Protein AF-A0AAN8H7K6-F1 (afdb_monomer_lite)

Foldseek 3Di:
DDADEAEAAAEQCEAADAEYEYEAHEAHAEYHYAEYEYEAHEAHAEYAYAEYEYEAHAEDAYYEYAYYEYEAHAEYAEAEYAEDEYYAYAEYQEAEYAEDYYAPYNHYNYYHYNAYWYDDPPDTDGD

pLDDT: mean 78.32, std 13.33, range [42.56, 93.12]

Sequence (127 aa):
MGSGFLGEPDEPGQVLMGSGFLGEPNDPGQVLMDSGFLGEPNDPGQVLMGSGFLGEPDDPGQVLMGSGFLGEPDDPGQVLMGSWFLGEPDDPGQVLMGSWFLGEPDDPGQVLMGSGSLTRDGDVELF

Structure (mmCIF, N/CA/C/O backbone):
data_AF-A0AAN8H7K6-F1
#
_entry.id   AF-A0AAN8H7K6-F1
#
loop_
_atom_site.group_PDB
_atom_site.id
_atom_site.type_symbol
_atom_site.label_atom_id
_atom_site.label_alt_id
_atom_site.label_comp_id
_atom_site.label_asym_id
_atom_site.label_entity_id
_atom_site.label_seq_id
_atom_site.pdbx_PDB_ins_code
_atom_site.Cartn_x
_atom_site.Cartn_y
_atom_site.Cartn_z
_atom_site.occupancy
_atom_site.B_iso_or_equiv
_atom_site.auth_seq_id
_atom_site.auth_comp_id
_atom_site.auth_asym_id
_atom_site.auth_atom_id
_atom_site.pdbx_PDB_model_num
ATOM 1 N N . MET A 1 1 ? 22.308 5.178 -0.637 1.00 48.69 1 MET A N 1
ATOM 2 C CA . MET A 1 1 ? 21.236 4.951 -1.625 1.00 48.69 1 MET A CA 1
ATOM 3 C C . MET A 1 1 ? 21.033 6.257 -2.378 1.00 48.69 1 MET A C 1
ATOM 5 O O . MET A 1 1 ? 21.153 7.304 -1.755 1.00 48.69 1 MET A O 1
ATOM 9 N N . GLY A 1 2 ? 20.919 6.212 -3.707 1.00 54.19 2 GLY A N 1
ATOM 10 C CA . GLY A 1 2 ? 20.848 7.414 -4.545 1.00 54.19 2 GLY A CA 1
ATOM 11 C C . GLY A 1 2 ? 19.432 7.976 -4.609 1.00 54.19 2 GLY A C 1
ATOM 12 O O . GLY A 1 2 ? 18.473 7.210 -4.545 1.00 54.19 2 GLY A O 1
ATOM 13 N N . SER A 1 3 ? 19.321 9.297 -4.732 1.00 55.56 3 SER A N 1
ATOM 14 C CA . SER A 1 3 ? 18.076 9.972 -5.094 1.00 55.56 3 SER A CA 1
ATOM 15 C C . SER A 1 3 ? 17.751 9.655 -6.557 1.00 55.56 3 SER A C 1
ATOM 17 O O . SER A 1 3 ? 18.604 9.884 -7.417 1.00 55.56 3 SER A O 1
ATOM 19 N N . GLY A 1 4 ? 16.573 9.098 -6.838 1.00 64.62 4 GLY A N 1
ATOM 20 C CA . GLY A 1 4 ? 16.172 8.668 -8.182 1.00 64.62 4 GLY A CA 1
ATOM 21 C C . GLY A 1 4 ? 14.769 9.141 -8.560 1.00 64.62 4 GLY A C 1
ATOM 22 O O . GLY A 1 4 ? 13.915 9.307 -7.696 1.00 64.62 4 GLY A O 1
ATOM 23 N N . PHE A 1 5 ? 14.551 9.375 -9.852 1.00 72.50 5 PHE A N 1
ATOM 24 C CA . PHE A 1 5 ? 13.223 9.479 -10.454 1.00 72.50 5 PHE A CA 1
ATOM 25 C C . PHE A 1 5 ? 13.046 8.237 -11.328 1.00 72.50 5 PHE A C 1
ATOM 27 O O . PHE A 1 5 ? 13.855 8.014 -12.234 1.00 72.50 5 PHE A O 1
ATOM 34 N N . LEU A 1 6 ? 12.043 7.419 -11.033 1.00 70.94 6 LEU A N 1
ATOM 35 C CA . LEU A 1 6 ? 11.602 6.326 -11.899 1.00 70.94 6 LEU A CA 1
ATOM 36 C C . LEU A 1 6 ? 10.229 6.727 -12.463 1.00 70.94 6 LEU A C 1
ATOM 38 O O . LEU A 1 6 ? 9.381 7.182 -11.701 1.00 70.94 6 LEU A O 1
ATOM 42 N N . GLY A 1 7 ? 10.056 6.631 -13.788 1.00 67.88 7 GLY A N 1
ATOM 43 C CA . GLY A 1 7 ? 8.783 6.939 -14.471 1.00 67.88 7 GLY A CA 1
ATOM 44 C C . GLY A 1 7 ? 7.720 5.861 -14.231 1.00 67.88 7 GLY A C 1
ATOM 45 O O . GLY A 1 7 ? 7.787 5.197 -13.203 1.00 67.88 7 GLY A O 1
ATOM 46 N N . GLU A 1 8 ? 6.804 5.656 -15.182 1.00 69.62 8 GLU A N 1
ATOM 47 C CA . GLU A 1 8 ? 5.844 4.535 -15.214 1.00 69.62 8 GLU A CA 1
ATOM 48 C C . GLU A 1 8 ? 6.459 3.257 -15.833 1.00 69.62 8 GLU A C 1
ATOM 50 O O . GLU A 1 8 ? 6.528 3.123 -17.058 1.00 69.62 8 GLU A O 1
ATOM 55 N N . PRO A 1 9 ? 6.978 2.300 -15.046 1.00 69.00 9 PRO A N 1
ATOM 56 C CA . PRO A 1 9 ? 7.150 0.923 -15.497 1.00 69.00 9 PRO A CA 1
ATOM 57 C C . PRO A 1 9 ? 5.808 0.170 -15.445 1.00 69.00 9 PRO A C 1
ATOM 59 O O . PRO A 1 9 ? 5.080 0.291 -14.468 1.00 69.00 9 PRO A O 1
ATOM 62 N N . ASP A 1 10 ? 5.523 -0.656 -16.455 1.00 68.06 10 ASP A N 1
ATOM 63 C CA . ASP A 1 10 ? 4.220 -1.335 -16.578 1.00 68.06 10 ASP A CA 1
ATOM 64 C C . ASP A 1 10 ? 3.972 -2.475 -15.576 1.00 68.06 10 ASP A C 1
ATOM 66 O O . ASP A 1 10 ? 2.820 -2.768 -15.303 1.00 68.06 10 ASP A O 1
ATOM 70 N N . GLU A 1 11 ? 5.019 -3.166 -15.107 1.00 72.50 11 GLU A N 1
ATOM 71 C CA . GLU A 1 11 ? 4.919 -4.305 -14.168 1.00 72.50 11 GLU A CA 1
ATOM 72 C C . GLU A 1 11 ? 6.276 -4.532 -13.466 1.00 72.50 11 GLU A C 1
ATOM 74 O O . GLU A 1 11 ? 6.942 -5.568 -13.648 1.00 72.50 11 GLU A O 1
ATOM 79 N N . PRO A 1 12 ? 6.822 -3.553 -12.723 1.00 74.31 12 PRO A N 1
ATOM 80 C CA . PRO A 1 12 ? 8.086 -3.770 -12.049 1.00 74.31 12 PRO A CA 1
ATOM 81 C C . PRO A 1 12 ? 7.851 -4.789 -10.930 1.00 74.31 12 PRO A C 1
ATOM 83 O O . PRO A 1 12 ? 7.339 -4.464 -9.863 1.00 74.31 12 PRO A O 1
ATOM 86 N N . GLY A 1 13 ? 8.252 -6.043 -11.148 1.00 82.00 13 GLY A N 1
ATOM 87 C CA . GLY A 1 13 ? 8.081 -7.083 -10.130 1.00 82.00 13 GLY A CA 1
ATOM 88 C C . GLY A 1 13 ? 8.599 -6.654 -8.748 1.00 82.00 13 GLY A C 1
ATOM 89 O O . GLY A 1 13 ? 7.995 -7.001 -7.738 1.00 82.00 13 GLY A O 1
ATOM 90 N N . GLN A 1 14 ? 9.681 -5.859 -8.701 1.00 85.56 14 GLN A N 1
ATOM 91 C CA . GLN A 1 14 ? 10.162 -5.182 -7.493 1.00 85.56 14 GLN A CA 1
ATOM 92 C C . GLN A 1 14 ? 10.769 -3.806 -7.817 1.00 85.56 14 GLN A C 1
ATOM 94 O O . GLN A 1 14 ? 11.584 -3.683 -8.735 1.00 85.56 14 GLN A O 1
ATOM 99 N N . VAL A 1 15 ? 10.452 -2.796 -7.007 1.00 85.56 15 VAL A N 1
ATOM 100 C CA . VAL A 1 15 ? 11.054 -1.459 -7.022 1.00 85.56 15 VAL A CA 1
ATOM 101 C C . VAL A 1 15 ? 11.725 -1.199 -5.679 1.00 85.56 15 VAL A C 1
ATOM 103 O O . VAL A 1 15 ? 11.101 -1.321 -4.630 1.00 85.56 15 VAL A O 1
ATOM 106 N N . LEU A 1 16 ? 13.001 -0.812 -5.706 1.00 88.19 16 LEU A N 1
ATOM 107 C CA . LEU A 1 16 ? 13.761 -0.439 -4.513 1.00 88.19 16 LEU A CA 1
ATOM 108 C C . LEU A 1 16 ? 14.405 0.928 -4.717 1.00 88.19 16 LEU A C 1
ATOM 110 O O . LEU A 1 16 ? 15.281 1.089 -5.571 1.00 88.19 16 LEU A O 1
ATOM 114 N N . MET A 1 17 ? 14.018 1.899 -3.897 1.00 83.75 17 MET A N 1
ATOM 115 C CA . MET A 1 17 ? 14.613 3.230 -3.888 1.00 83.75 17 MET A CA 1
ATOM 116 C C . MET A 1 17 ? 14.918 3.684 -2.463 1.00 83.75 17 MET A C 1
ATOM 118 O O . MET A 1 17 ? 14.182 3.409 -1.530 1.00 83.75 17 MET A O 1
ATOM 122 N N . GLY A 1 18 ? 16.038 4.385 -2.276 1.00 86.69 18 GLY A N 1
ATOM 123 C CA . GLY A 1 18 ? 16.317 5.008 -0.979 1.00 86.69 18 GLY A CA 1
ATOM 124 C C . GLY A 1 18 ? 15.459 6.249 -0.812 1.00 86.69 18 GLY A C 1
ATOM 125 O O . GLY A 1 18 ? 14.634 6.341 0.088 1.00 86.69 18 GLY A O 1
ATOM 126 N N . SER A 1 19 ? 15.617 7.208 -1.722 1.00 87.62 19 SER A N 1
ATOM 127 C CA . SER A 1 19 ? 14.731 8.362 -1.740 1.00 87.62 19 SER A CA 1
ATOM 128 C C . SER A 1 19 ? 14.432 8.854 -3.139 1.00 87.62 19 SER A C 1
ATOM 130 O O . SER A 1 19 ? 15.259 8.684 -4.035 1.00 87.62 19 SER A O 1
ATOM 132 N N . GLY A 1 20 ? 13.285 9.499 -3.323 1.00 87.69 20 GLY A N 1
ATOM 133 C CA . GLY A 1 20 ? 12.941 10.090 -4.609 1.00 87.69 20 GLY A CA 1
ATOM 134 C C . GLY A 1 20 ? 11.460 10.055 -4.930 1.00 87.69 20 GLY A C 1
ATOM 135 O O . GLY A 1 20 ? 10.623 10.099 -4.034 1.00 87.69 20 GLY A O 1
ATOM 136 N N . PHE A 1 21 ? 11.182 10.014 -6.226 1.00 86.31 21 PHE A N 1
ATOM 137 C CA . PHE A 1 21 ? 9.841 9.983 -6.787 1.00 86.31 21 PHE A CA 1
ATOM 138 C C . PHE A 1 21 ? 9.722 8.756 -7.694 1.00 86.31 21 PHE A C 1
ATOM 140 O O . PHE A 1 21 ? 10.568 8.550 -8.572 1.00 86.31 21 PHE A O 1
ATOM 147 N N . LEU A 1 22 ? 8.690 7.951 -7.473 1.00 85.75 22 LEU A N 1
ATOM 148 C CA . LEU A 1 22 ? 8.198 6.960 -8.423 1.00 85.75 22 LEU A CA 1
ATOM 149 C C . LEU A 1 22 ? 6.868 7.483 -8.964 1.00 85.75 22 LEU A C 1
ATOM 151 O O . LEU A 1 22 ? 6.055 7.950 -8.168 1.00 85.75 22 LEU A O 1
ATOM 155 N N . GLY A 1 23 ? 6.688 7.433 -10.283 1.00 85.00 23 GLY A N 1
ATOM 156 C CA . GLY A 1 23 ? 5.433 7.819 -10.933 1.00 85.00 23 GLY A CA 1
ATOM 157 C C . GLY A 1 23 ? 4.296 6.843 -10.638 1.00 85.00 23 GLY A C 1
ATOM 158 O O . GLY A 1 23 ? 4.124 6.402 -9.504 1.00 85.00 23 GLY A O 1
ATOM 159 N N . GLU A 1 24 ? 3.553 6.500 -11.679 1.00 85.81 24 GLU A N 1
ATOM 160 C CA . GLU A 1 24 ? 2.370 5.631 -11.650 1.00 85.81 24 GLU A CA 1
ATOM 161 C C . GLU A 1 24 ? 2.734 4.263 -12.256 1.00 85.81 24 GLU A C 1
ATOM 163 O O . GLU A 1 24 ? 2.413 3.977 -13.409 1.00 85.81 24 GLU A O 1
ATOM 168 N N . PRO A 1 25 ? 3.535 3.423 -11.571 1.00 82.75 25 PRO A N 1
ATOM 169 C CA . PRO A 1 25 ? 3.817 2.094 -12.084 1.00 82.75 25 PRO A CA 1
ATOM 170 C C . PRO A 1 25 ? 2.513 1.298 -12.147 1.00 82.75 25 PRO A C 1
ATOM 172 O O . PRO A 1 25 ? 1.730 1.324 -11.199 1.00 82.75 25 PRO A O 1
ATOM 175 N N . ASN A 1 26 ? 2.318 0.551 -13.226 1.00 83.81 26 ASN A N 1
ATOM 176 C CA . ASN A 1 26 ? 1.213 -0.390 -13.304 1.00 83.81 26 ASN A CA 1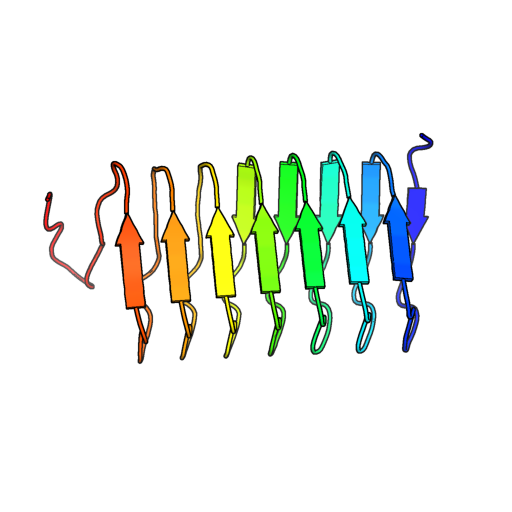
ATOM 177 C C . ASN A 1 26 ? 1.625 -1.706 -12.610 1.00 83.81 26 ASN A C 1
ATOM 179 O O . ASN A 1 26 ? 2.784 -2.126 -12.683 1.00 83.81 26 ASN A O 1
ATOM 183 N N . ASP A 1 27 ? 0.720 -2.278 -11.823 1.00 84.44 27 ASP A N 1
ATOM 184 C CA . ASP A 1 27 ? 0.827 -3.553 -11.101 1.00 84.44 27 ASP A CA 1
ATOM 185 C C . ASP A 1 27 ? 2.216 -3.870 -10.497 1.00 84.44 27 ASP A C 1
ATOM 187 O O . ASP A 1 27 ? 2.793 -4.946 -10.735 1.00 84.44 27 ASP A O 1
ATOM 191 N N . PRO A 1 28 ? 2.845 -2.961 -9.721 1.00 84.06 28 PRO A N 1
ATOM 192 C CA . PRO A 1 28 ? 4.140 -3.250 -9.133 1.00 84.06 28 PRO A CA 1
ATOM 193 C C . PRO A 1 28 ? 3.993 -4.350 -8.075 1.00 84.06 28 PRO A C 1
ATOM 195 O O . PRO A 1 28 ? 3.242 -4.230 -7.107 1.00 84.06 28 PRO A O 1
ATOM 198 N N . GLY A 1 29 ? 4.781 -5.418 -8.195 1.00 87.25 29 GLY A N 1
ATOM 199 C CA . GLY A 1 29 ? 4.693 -6.531 -7.246 1.00 87.25 29 GLY A CA 1
ATOM 200 C C . GLY A 1 29 ? 5.082 -6.118 -5.821 1.00 87.25 29 GLY A C 1
ATOM 201 O O . GLY A 1 29 ? 4.390 -6.448 -4.857 1.00 87.25 29 GLY A O 1
ATOM 202 N N . GLN A 1 30 ? 6.198 -5.395 -5.678 1.00 90.00 30 GLN A N 1
ATOM 203 C CA . GLN A 1 30 ? 6.677 -4.859 -4.399 1.00 90.00 30 GLN A CA 1
ATOM 204 C C . GLN A 1 30 ? 7.366 -3.506 -4.589 1.00 90.00 30 GLN A C 1
ATOM 206 O O . GLN A 1 30 ? 8.260 -3.382 -5.422 1.00 90.00 30 GLN A O 1
ATOM 211 N N . VAL A 1 31 ? 7.035 -2.519 -3.761 1.00 89.75 31 VAL A N 1
ATOM 212 C CA . VAL A 1 31 ? 7.675 -1.200 -3.729 1.00 89.75 31 VAL A CA 1
ATOM 213 C C . VAL A 1 31 ? 8.287 -0.970 -2.353 1.00 89.75 31 VAL A C 1
ATOM 215 O O . VAL A 1 31 ? 7.588 -0.967 -1.345 1.00 89.75 31 VAL A O 1
ATOM 218 N N . LEU A 1 32 ? 9.603 -0.764 -2.302 1.00 91.31 32 LEU A N 1
ATOM 219 C CA . LEU A 1 32 ? 10.337 -0.401 -1.093 1.00 91.31 32 LEU A CA 1
ATOM 220 C C . LEU A 1 32 ? 10.965 0.983 -1.262 1.00 91.31 32 LEU A C 1
ATOM 222 O O . LEU A 1 32 ? 11.815 1.185 -2.135 1.00 91.31 32 LEU A O 1
ATOM 226 N N . MET A 1 33 ? 10.580 1.915 -0.390 1.00 89.94 33 MET A N 1
ATOM 227 C CA . MET A 1 33 ? 11.141 3.262 -0.325 1.00 89.94 33 MET A CA 1
ATOM 228 C C . MET A 1 33 ? 11.509 3.667 1.101 1.00 89.94 33 MET A C 1
ATOM 230 O O . MET A 1 33 ? 10.661 3.635 1.985 1.00 89.94 33 MET A O 1
ATOM 234 N N . ASP A 1 34 ? 12.742 4.125 1.353 1.00 90.56 34 ASP A N 1
ATOM 235 C CA . ASP A 1 34 ? 13.038 4.693 2.680 1.00 90.56 34 ASP A CA 1
ATOM 236 C C . ASP A 1 34 ? 12.309 6.029 2.849 1.00 90.56 34 ASP A C 1
ATOM 238 O O . ASP A 1 34 ? 11.693 6.277 3.887 1.00 90.56 34 ASP A O 1
ATOM 242 N N . SER A 1 35 ? 12.382 6.916 1.848 1.00 90.00 35 SER A N 1
ATOM 243 C CA . SER A 1 35 ? 11.707 8.216 1.901 1.00 90.00 35 SER A CA 1
ATOM 244 C C . SER A 1 35 ? 11.331 8.797 0.539 1.00 90.00 35 SER A C 1
ATOM 246 O O . SER A 1 35 ? 12.221 9.009 -0.276 1.00 90.00 35 SER A O 1
ATOM 248 N N . GLY A 1 36 ? 10.079 9.163 0.269 1.00 89.88 36 GLY A N 1
ATOM 249 C CA . GLY A 1 36 ? 9.770 9.716 -1.055 1.00 89.88 36 GLY A CA 1
ATOM 250 C C . GLY A 1 36 ? 8.308 9.970 -1.368 1.00 89.88 36 GLY A C 1
ATOM 251 O O . GLY A 1 36 ? 7.485 10.126 -0.474 1.00 89.88 36 GLY A O 1
ATOM 252 N N . PHE A 1 37 ? 8.027 10.040 -2.663 1.00 89.56 37 PHE A N 1
ATOM 253 C CA . PHE A 1 37 ? 6.685 10.105 -3.222 1.00 89.56 37 PHE A CA 1
ATOM 254 C C . PHE A 1 37 ? 6.494 8.918 -4.168 1.00 89.56 37 PHE A C 1
ATOM 256 O O . PHE A 1 37 ? 7.347 8.668 -5.023 1.00 89.56 37 PHE A O 1
ATOM 263 N N . LEU A 1 38 ? 5.392 8.201 -4.006 1.00 89.56 38 LEU A N 1
ATOM 264 C CA . LEU A 1 38 ? 4.851 7.254 -4.973 1.00 89.56 38 LEU A CA 1
ATOM 265 C C . LEU A 1 38 ? 3.540 7.856 -5.487 1.00 89.56 38 LEU A C 1
ATOM 267 O O . LEU A 1 38 ? 2.760 8.327 -4.663 1.00 89.56 38 LEU A O 1
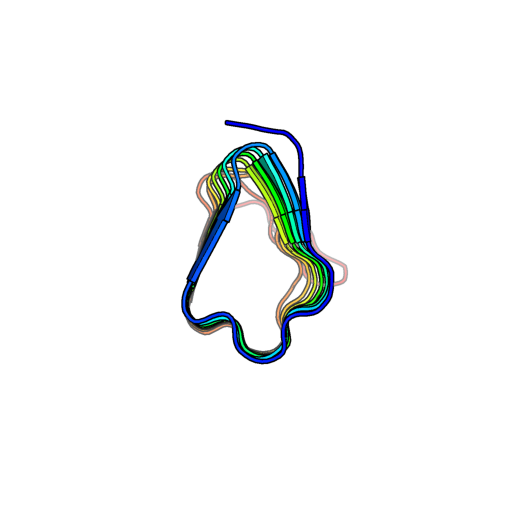ATOM 271 N N . GLY A 1 39 ? 3.350 7.898 -6.808 1.00 88.25 39 GLY A N 1
ATOM 272 C CA . GLY A 1 39 ? 2.129 8.409 -7.438 1.00 88.25 39 GLY A CA 1
ATOM 273 C C . GLY A 1 39 ? 0.911 7.530 -7.181 1.00 88.25 39 GLY A C 1
ATOM 274 O O . GLY A 1 39 ? 0.729 7.033 -6.072 1.00 88.25 39 GLY A O 1
ATOM 275 N N . GLU A 1 40 ? 0.097 7.349 -8.212 1.00 88.50 40 GLU A N 1
ATOM 276 C CA . GLU A 1 40 ? -1.117 6.524 -8.226 1.00 88.50 40 GLU A CA 1
ATOM 277 C C . GLU A 1 40 ? -0.775 5.187 -8.912 1.00 88.50 40 GLU A C 1
ATOM 279 O O . GLU A 1 40 ? -0.981 5.031 -10.114 1.00 88.50 40 GLU A O 1
ATOM 284 N N . PRO A 1 41 ? -0.083 4.246 -8.237 1.00 86.06 41 PRO A N 1
ATOM 285 C CA . PRO A 1 41 ? 0.190 2.953 -8.837 1.00 86.06 41 PRO A CA 1
ATOM 286 C C . PRO A 1 41 ? -1.111 2.161 -8.949 1.00 86.06 41 PRO A C 1
ATOM 288 O O . PRO A 1 41 ? -1.856 2.070 -7.976 1.00 86.06 41 PRO A O 1
ATOM 291 N N . ASN A 1 42 ? -1.316 1.515 -10.090 1.00 86.94 42 ASN A N 1
ATOM 292 C CA . ASN A 1 42 ? -2.406 0.562 -10.249 1.00 86.94 42 ASN A CA 1
ATOM 293 C C . ASN A 1 42 ? -2.049 -0.750 -9.523 1.00 86.94 42 ASN A C 1
ATOM 295 O O . ASN A 1 42 ? -0.926 -1.235 -9.674 1.00 86.94 42 ASN A O 1
ATOM 299 N N . ASP A 1 43 ? -2.952 -1.270 -8.695 1.00 86.31 43 ASP A N 1
ATOM 300 C CA . ASP A 1 43 ? -2.873 -2.550 -7.965 1.00 86.31 43 ASP A CA 1
ATOM 301 C C . ASP A 1 43 ? -1.486 -2.958 -7.414 1.00 86.31 43 ASP A C 1
ATOM 303 O O . ASP A 1 43 ? -0.962 -4.049 -7.697 1.00 86.31 43 ASP A O 1
ATOM 307 N N . PRO A 1 44 ? -0.824 -2.126 -6.588 1.00 86.75 44 PRO A N 1
ATOM 308 C CA . PRO A 1 44 ? 0.462 -2.499 -6.027 1.00 86.75 44 PRO A CA 1
ATOM 309 C C . PRO A 1 44 ? 0.310 -3.662 -5.035 1.00 86.75 44 PRO A C 1
ATOM 311 O O . PRO A 1 44 ? -0.412 -3.588 -4.041 1.00 86.75 44 PRO A O 1
ATOM 314 N N . GLY A 1 45 ? 1.085 -4.732 -5.223 1.00 90.25 45 GLY A N 1
ATOM 315 C CA . GLY A 1 45 ? 0.998 -5.911 -4.357 1.00 90.25 45 GLY A CA 1
ATOM 316 C C . GLY A 1 45 ? 1.409 -5.624 -2.906 1.00 90.25 45 GLY A C 1
ATOM 317 O O . GLY A 1 45 ? 0.697 -5.972 -1.960 1.00 90.25 45 GLY A O 1
ATOM 318 N N . GLN A 1 46 ? 2.579 -5.004 -2.711 1.00 92.19 46 GLN A N 1
ATOM 319 C CA . GLN A 1 46 ? 3.080 -4.587 -1.395 1.00 92.19 46 GLN A CA 1
ATOM 320 C C . GLN A 1 46 ? 3.830 -3.258 -1.484 1.00 92.19 46 GLN A C 1
ATOM 322 O O . GLN A 1 46 ? 4.795 -3.148 -2.239 1.00 92.19 46 GLN A O 1
ATOM 327 N N . VAL A 1 47 ? 3.472 -2.286 -0.648 1.00 91.81 47 VAL A N 1
ATOM 328 C CA . VAL A 1 47 ? 4.171 -1.005 -0.521 1.00 91.81 47 VAL A CA 1
ATOM 329 C C . VAL A 1 47 ? 4.730 -0.851 0.888 1.00 91.81 47 VAL A C 1
ATOM 331 O O . VAL A 1 47 ? 4.000 -0.875 1.875 1.00 91.81 47 VAL A O 1
ATOM 334 N N . LEU A 1 48 ? 6.043 -0.660 0.985 1.00 93.12 48 LEU A N 1
ATOM 335 C CA . LEU A 1 48 ? 6.752 -0.391 2.227 1.00 93.12 48 LEU A CA 1
ATOM 336 C C . LEU A 1 48 ? 7.471 0.950 2.115 1.00 93.12 48 LEU A C 1
ATOM 338 O O . LEU A 1 48 ? 8.456 1.070 1.381 1.00 93.12 48 LEU A O 1
ATOM 342 N N . MET A 1 49 ? 6.999 1.943 2.867 1.00 91.62 49 MET A N 1
ATOM 343 C CA . MET A 1 49 ? 7.583 3.278 2.874 1.00 91.62 49 MET A CA 1
ATOM 344 C C . MET A 1 49 ? 8.010 3.698 4.284 1.00 91.62 49 MET A C 1
ATOM 346 O O . MET A 1 49 ? 7.220 3.706 5.225 1.00 91.62 49 MET A O 1
ATOM 350 N N . GLY A 1 50 ? 9.279 4.062 4.466 1.00 91.50 50 GLY A N 1
ATOM 351 C CA . GLY A 1 50 ? 9.753 4.566 5.757 1.00 91.50 50 GLY A CA 1
ATOM 352 C C . GLY A 1 50 ? 9.120 5.917 6.097 1.00 91.50 50 GLY A C 1
ATOM 353 O O . GLY A 1 50 ? 8.647 6.134 7.215 1.00 91.50 50 GLY A O 1
ATOM 354 N N . SER A 1 51 ? 9.106 6.835 5.131 1.00 89.69 51 SER A N 1
ATOM 355 C CA . SER A 1 51 ? 8.517 8.170 5.257 1.00 89.69 51 SER A CA 1
ATOM 356 C C . SER A 1 51 ? 8.055 8.709 3.900 1.00 89.69 51 SER A C 1
ATOM 358 O O . SER A 1 51 ? 8.805 8.583 2.941 1.00 89.69 51 SER A O 1
ATOM 360 N N . GLY A 1 52 ? 6.907 9.369 3.765 1.00 89.38 52 GLY A N 1
ATOM 361 C CA . GLY A 1 52 ? 6.598 9.988 2.469 1.00 89.38 52 GLY A CA 1
ATOM 362 C C . GLY A 1 52 ? 5.136 10.198 2.139 1.00 89.38 52 GLY A C 1
ATOM 363 O O . GLY A 1 52 ? 4.322 10.430 3.022 1.00 89.38 52 GLY A O 1
ATOM 364 N N . PHE A 1 53 ? 4.838 10.156 0.849 1.00 89.88 53 PHE A N 1
ATOM 365 C CA . PHE A 1 53 ? 3.491 10.237 0.306 1.00 89.88 53 PHE A CA 1
ATOM 366 C C . PHE A 1 53 ? 3.287 9.080 -0.674 1.00 89.88 53 PHE A C 1
ATOM 368 O O . PHE A 1 53 ? 4.150 8.829 -1.517 1.00 89.88 53 PHE A O 1
ATOM 375 N N . LEU A 1 54 ? 2.161 8.393 -0.552 1.00 90.25 54 LEU A N 1
ATOM 376 C CA . LEU A 1 54 ? 1.589 7.514 -1.565 1.00 90.25 54 LEU A CA 1
ATOM 377 C C . LEU A 1 54 ? 0.287 8.173 -2.014 1.00 90.25 54 LEU A C 1
ATOM 379 O O . LEU A 1 54 ? -0.465 8.623 -1.149 1.00 90.25 54 LEU A O 1
ATOM 383 N N . GLY A 1 55 ? 0.079 8.273 -3.327 1.00 88.81 55 GLY A N 1
ATOM 384 C CA . GLY A 1 55 ? -1.142 8.813 -3.921 1.00 88.81 55 GLY A CA 1
ATOM 385 C C . GLY A 1 55 ? -2.367 7.951 -3.655 1.00 88.81 55 GLY A C 1
ATOM 386 O O . GLY A 1 55 ? -2.491 7.354 -2.586 1.00 88.81 55 GLY A O 1
ATOM 387 N N . GLU A 1 56 ? -3.265 7.923 -4.626 1.00 88.25 56 GLU A N 1
ATOM 388 C CA . GLU A 1 56 ? -4.512 7.155 -4.638 1.00 88.25 56 GLU A CA 1
ATOM 389 C C . GLU A 1 56 ? -4.261 5.877 -5.453 1.00 88.25 56 GLU A C 1
ATOM 391 O O . GLU A 1 56 ? -4.407 5.894 -6.668 1.00 88.25 56 GLU A O 1
ATOM 396 N N . PRO A 1 57 ? -3.704 4.803 -4.861 1.00 86.44 57 PRO A N 1
ATOM 397 C CA . PRO A 1 57 ? -3.626 3.529 -5.559 1.00 86.44 57 PRO A CA 1
ATOM 398 C C . PRO A 1 57 ? -5.003 2.866 -5.578 1.00 86.44 57 PRO A C 1
ATOM 400 O O . PRO A 1 57 ? -5.637 2.843 -4.529 1.00 86.44 57 PRO A O 1
ATOM 403 N N . ASP A 1 58 ? -5.382 2.258 -6.700 1.00 85.69 58 ASP A N 1
ATOM 404 C CA . ASP A 1 58 ? -6.665 1.557 -6.867 1.00 85.69 58 ASP A CA 1
ATOM 405 C C . ASP A 1 58 ? -6.814 0.420 -5.821 1.00 85.69 58 ASP A C 1
ATOM 407 O O . ASP A 1 58 ? -7.390 0.643 -4.756 1.00 85.69 58 ASP A O 1
ATOM 411 N N . ASP A 1 59 ? -6.178 -0.752 -6.010 1.00 86.06 59 ASP A N 1
ATOM 412 C CA . ASP A 1 59 ? -6.290 -1.872 -5.050 1.00 86.06 59 ASP A CA 1
ATOM 413 C C . ASP A 1 59 ? -4.940 -2.297 -4.438 1.00 86.06 59 ASP A C 1
ATOM 415 O O . ASP A 1 59 ? -4.363 -3.347 -4.770 1.00 86.06 59 ASP A O 1
ATOM 419 N N . PRO A 1 60 ? -4.366 -1.529 -3.493 1.00 87.25 60 PRO A N 1
ATOM 420 C CA . PRO A 1 60 ? -3.113 -1.920 -2.874 1.00 87.25 60 PRO A CA 1
ATOM 421 C C . PRO A 1 60 ? -3.300 -3.132 -1.945 1.00 87.25 60 PRO A C 1
ATOM 423 O O . PRO A 1 60 ? -4.037 -3.104 -0.958 1.00 87.25 60 PRO A O 1
ATOM 426 N N . GLY A 1 61 ? -2.528 -4.197 -2.168 1.00 90.38 61 GLY A N 1
ATOM 427 C CA . GLY A 1 61 ? -2.632 -5.420 -1.365 1.00 90.38 61 GLY A CA 1
ATOM 428 C C . GLY A 1 61 ? -2.212 -5.229 0.100 1.00 90.38 61 GLY A C 1
ATOM 429 O O . GLY A 1 61 ? -2.940 -5.591 1.029 1.00 90.38 61 GLY A O 1
ATOM 430 N N . GLN A 1 62 ? -1.011 -4.687 0.332 1.00 92.06 62 GLN A N 1
ATOM 431 C CA . GLN A 1 62 ? -0.510 -4.343 1.670 1.00 92.06 62 GLN A CA 1
ATOM 432 C C . GLN A 1 62 ? 0.272 -3.034 1.645 1.00 92.06 62 GLN A C 1
ATOM 434 O O . GLN A 1 62 ? 1.241 -2.910 0.899 1.00 92.06 62 GLN A O 1
ATOM 439 N N . VAL A 1 63 ? -0.068 -2.103 2.532 1.00 91.12 63 VAL A N 1
ATOM 440 C CA . VAL A 1 63 ? 0.638 -0.835 2.716 1.00 91.12 63 VAL A CA 1
ATOM 441 C C . VAL A 1 63 ? 1.179 -0.739 4.136 1.00 91.12 63 VAL A C 1
ATOM 443 O O . VAL A 1 63 ? 0.434 -0.777 5.113 1.00 91.12 63 VAL A O 1
ATOM 446 N N . LEU A 1 64 ? 2.493 -0.577 4.257 1.00 92.19 64 LEU A N 1
ATOM 447 C CA . LEU A 1 64 ? 3.175 -0.308 5.515 1.00 92.19 64 LEU A CA 1
ATOM 448 C C . LEU A 1 64 ? 3.928 1.015 5.410 1.00 92.19 64 LEU A C 1
ATOM 450 O O . LEU A 1 64 ? 4.929 1.114 4.699 1.00 92.19 64 LEU A O 1
ATOM 454 N N . MET A 1 65 ? 3.479 2.015 6.168 1.00 90.00 65 MET A N 1
ATOM 455 C CA . MET A 1 65 ? 4.173 3.291 6.293 1.00 90.00 65 MET A CA 1
ATOM 456 C C . MET A 1 65 ? 4.649 3.564 7.712 1.00 90.00 65 MET A C 1
ATOM 458 O O . MET A 1 65 ? 3.891 3.498 8.677 1.00 90.00 65 MET A O 1
ATOM 462 N N . GLY A 1 66 ? 5.917 3.947 7.853 1.00 88.44 66 GLY A N 1
ATOM 463 C CA . GLY A 1 66 ? 6.423 4.459 9.126 1.00 88.44 66 GLY A CA 1
ATOM 464 C C . GLY A 1 66 ? 5.829 5.830 9.459 1.00 88.44 66 GLY A C 1
ATOM 465 O O . GLY A 1 66 ? 5.444 6.098 10.599 1.00 88.44 66 GLY A O 1
ATOM 466 N N . SER A 1 67 ? 5.763 6.712 8.463 1.00 86.62 67 SER A N 1
ATOM 467 C CA . SER A 1 67 ? 5.225 8.065 8.581 1.00 86.62 67 SER A CA 1
ATOM 468 C C . SER A 1 67 ? 4.842 8.630 7.217 1.00 86.62 67 SER A C 1
ATOM 470 O O . SER A 1 67 ? 5.549 8.353 6.255 1.00 86.62 67 SER A O 1
ATOM 472 N N . GLY A 1 68 ? 3.805 9.460 7.101 1.00 85.81 68 GLY A N 1
ATOM 473 C CA . GLY A 1 68 ? 3.509 10.067 5.804 1.00 85.81 68 GLY A CA 1
ATOM 474 C C . GLY A 1 68 ? 2.050 10.348 5.504 1.00 85.81 68 GLY A C 1
ATOM 475 O O . GLY A 1 68 ? 1.273 10.707 6.371 1.00 85.81 68 GLY A O 1
ATOM 476 N N . PHE A 1 69 ? 1.686 10.225 4.246 1.00 86.69 69 PHE A N 1
ATOM 477 C CA . PHE A 1 69 ? 0.311 10.337 3.799 1.00 86.69 69 PHE A CA 1
ATOM 478 C C . PHE A 1 69 ? 0.044 9.199 2.825 1.00 86.69 69 PHE A C 1
ATOM 480 O O . PHE A 1 69 ? 0.881 8.922 1.964 1.00 86.69 69 PHE A O 1
ATOM 487 N N . LEU A 1 70 ? -1.103 8.556 2.986 1.00 87.25 70 LEU A N 1
ATOM 488 C CA . LEU A 1 70 ? -1.718 7.713 1.970 1.00 87.25 70 LEU A CA 1
ATOM 489 C C . LEU A 1 70 ? -2.985 8.435 1.517 1.00 87.25 70 LEU A C 1
ATOM 491 O O . LEU A 1 70 ? -3.722 8.914 2.384 1.00 87.25 70 LEU A O 1
ATOM 495 N N . GLY A 1 71 ? -3.190 8.536 0.203 1.00 85.56 71 GLY A N 1
ATOM 496 C CA . GLY A 1 71 ? -4.410 9.076 -0.394 1.00 85.56 71 GLY A CA 1
ATOM 497 C C . GLY A 1 71 ? -5.652 8.254 -0.079 1.00 85.56 71 GLY A C 1
ATOM 498 O O . GLY A 1 71 ? -5.722 7.580 0.950 1.00 85.56 71 GLY A O 1
ATOM 499 N N . GLU A 1 72 ? -6.635 8.360 -0.957 1.00 85.38 72 GLU A N 1
ATOM 500 C CA . GLU A 1 72 ? -7.908 7.639 -0.945 1.00 85.38 72 GLU A CA 1
ATOM 501 C C . GLU A 1 72 ? -7.764 6.408 -1.851 1.00 85.38 72 GLU A C 1
ATOM 503 O O . GLU A 1 72 ? -8.010 6.519 -3.043 1.00 85.38 72 GLU A O 1
ATOM 508 N N . PRO A 1 73 ? -7.232 5.270 -1.363 1.00 84.25 73 PRO A N 1
ATOM 509 C CA . PRO A 1 73 ? -7.255 4.048 -2.153 1.00 84.25 73 PRO A CA 1
ATOM 510 C C . PRO A 1 73 ? -8.663 3.459 -2.188 1.00 84.25 73 PRO A C 1
ATOM 512 O O . PRO A 1 73 ? -9.343 3.513 -1.162 1.00 84.25 73 PRO A O 1
ATOM 515 N N . ASP A 1 74 ? -9.039 2.827 -3.297 1.00 84.06 74 ASP A N 1
ATOM 516 C CA . ASP A 1 74 ? -10.361 2.214 -3.455 1.00 84.06 74 ASP A CA 1
ATOM 517 C C . ASP A 1 74 ? -10.492 1.018 -2.482 1.00 84.06 74 ASP A C 1
ATOM 519 O O . ASP A 1 74 ? -11.112 1.144 -1.423 1.00 84.06 74 ASP A O 1
ATOM 523 N N . ASP A 1 75 ? -9.787 -0.099 -2.727 1.00 83.69 75 ASP A N 1
ATOM 524 C CA . ASP A 1 75 ? -9.908 -1.315 -1.898 1.00 83.69 75 ASP A CA 1
ATOM 525 C C . ASP A 1 75 ? -8.570 -1.770 -1.278 1.00 83.69 75 ASP A C 1
ATOM 527 O O . ASP A 1 75 ? -8.005 -2.823 -1.619 1.00 83.69 75 ASP A O 1
ATOM 531 N N . PRO A 1 76 ? -8.012 -1.041 -0.292 1.00 84.31 76 PRO A N 1
ATOM 532 C CA . PRO A 1 76 ? -6.754 -1.446 0.308 1.00 84.31 76 PRO A CA 1
ATOM 533 C C . PRO A 1 76 ? -6.922 -2.693 1.191 1.00 84.31 76 PRO A C 1
ATOM 535 O O . PRO A 1 76 ? -7.674 -2.719 2.169 1.00 84.31 76 PRO A O 1
ATOM 538 N N . GLY A 1 77 ? -6.120 -3.730 0.944 1.00 88.19 77 GLY A N 1
ATOM 539 C CA . GLY A 1 77 ? -6.205 -4.986 1.693 1.00 88.19 77 GLY A CA 1
ATOM 540 C C . GLY A 1 77 ? -5.799 -4.853 3.169 1.00 88.19 77 GLY A C 1
ATOM 541 O O . GLY A 1 77 ? -6.572 -5.164 4.081 1.00 88.19 77 GLY A O 1
ATOM 542 N N . GLN A 1 78 ? -4.558 -4.431 3.434 1.00 89.19 78 GLN A N 1
ATOM 543 C CA . GLN A 1 78 ? -4.062 -4.153 4.790 1.00 89.19 78 GLN A CA 1
ATOM 544 C C . GLN A 1 78 ? -3.249 -2.864 4.821 1.00 89.19 78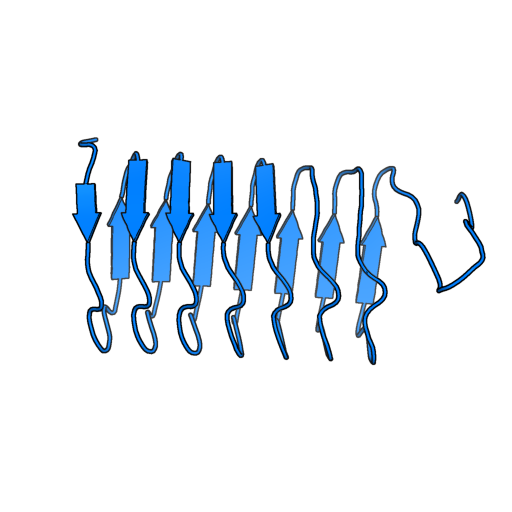 GLN A C 1
ATOM 546 O O . GLN A 1 78 ? -2.257 -2.748 4.108 1.00 89.19 78 GLN A O 1
ATOM 551 N N . VAL A 1 79 ? -3.599 -1.942 5.713 1.00 87.38 79 VAL A N 1
ATOM 552 C CA . VAL A 1 79 ? -2.904 -0.671 5.918 1.00 87.38 79 VAL A CA 1
ATOM 553 C C . VAL A 1 79 ? -2.378 -0.598 7.345 1.00 87.38 79 VAL A C 1
ATOM 555 O O . VAL A 1 79 ? -3.132 -0.653 8.315 1.00 87.38 79 VAL A O 1
ATOM 558 N N . LEU A 1 80 ? -1.066 -0.445 7.488 1.00 88.94 80 LEU A N 1
ATOM 559 C CA . LEU A 1 80 ? -0.398 -0.224 8.763 1.00 88.94 80 LEU A CA 1
ATOM 560 C C . LEU A 1 80 ? 0.395 1.080 8.694 1.00 88.94 80 LEU A C 1
ATOM 562 O O . LEU A 1 80 ? 1.406 1.157 7.996 1.00 88.94 80 LEU A O 1
ATOM 566 N N . MET A 1 81 ? -0.030 2.094 9.449 1.00 84.62 81 MET A N 1
ATOM 567 C CA . MET A 1 81 ? 0.685 3.369 9.528 1.00 84.62 81 MET A CA 1
ATOM 568 C C . MET A 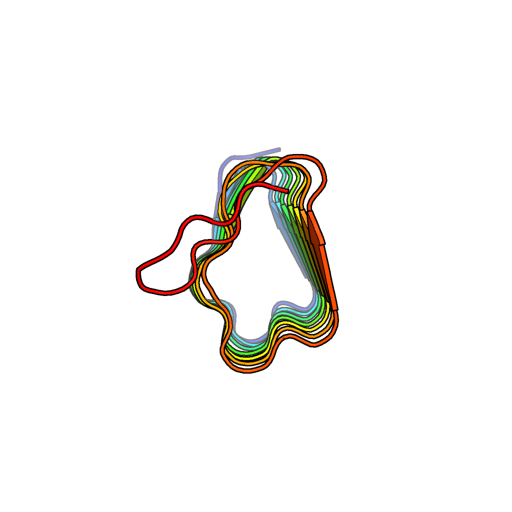1 81 ? 1.136 3.697 10.944 1.00 84.62 81 MET A C 1
ATOM 570 O O . MET A 1 81 ? 0.352 3.726 11.890 1.00 84.62 81 MET A O 1
ATOM 574 N N . GLY A 1 82 ? 2.430 3.971 11.104 1.00 77.25 82 GLY A N 1
ATOM 575 C CA . GLY A 1 82 ? 3.018 4.309 12.399 1.00 77.25 82 GLY A CA 1
ATOM 576 C C . GLY A 1 82 ? 2.554 5.662 12.938 1.00 77.25 82 GLY A C 1
ATOM 577 O O . GLY A 1 82 ? 2.409 5.846 14.145 1.00 77.25 82 GLY A O 1
ATOM 578 N N . SER A 1 83 ? 2.316 6.631 12.065 1.00 68.44 83 SER A N 1
ATOM 579 C CA . SER A 1 83 ? 1.810 7.967 12.386 1.00 68.44 83 SER A CA 1
ATOM 580 C C . SER A 1 83 ? 1.248 8.575 11.098 1.00 68.44 83 SER A C 1
ATOM 582 O O . SER A 1 83 ? 1.685 8.139 10.033 1.00 68.44 83 SER A O 1
ATOM 584 N N . TRP A 1 84 ? 0.402 9.608 11.211 1.00 68.56 84 TRP A N 1
ATOM 585 C CA . TRP A 1 84 ? -0.077 10.495 10.131 1.00 68.56 84 TRP A CA 1
ATOM 586 C C . TRP A 1 84 ? -1.420 10.095 9.462 1.00 68.56 84 TRP A C 1
ATOM 588 O O . TRP A 1 84 ? -2.233 9.459 10.123 1.00 68.56 84 TRP A O 1
ATOM 598 N N . PHE A 1 85 ? -1.707 10.604 8.253 1.00 69.62 85 PHE A N 1
ATOM 599 C CA . PHE A 1 85 ? -3.041 10.670 7.622 1.00 69.62 85 PHE A CA 1
ATOM 600 C C . PHE A 1 85 ? -3.257 9.534 6.611 1.00 69.62 85 PHE A C 1
ATOM 602 O O . PHE A 1 85 ? -2.411 9.331 5.737 1.00 69.62 85 PHE A O 1
ATOM 609 N N . LEU A 1 86 ? -4.403 8.856 6.706 1.00 77.19 86 LEU A N 1
ATOM 610 C CA . LEU A 1 86 ? -5.026 8.102 5.610 1.00 77.19 86 LEU A CA 1
ATOM 611 C C . LEU A 1 86 ? -6.222 8.901 5.097 1.00 77.19 86 LEU A C 1
ATOM 613 O O . LEU A 1 86 ? -6.950 9.452 5.931 1.00 77.19 86 LEU A O 1
ATOM 617 N N . GLY A 1 87 ? -6.414 8.931 3.778 1.00 76.06 87 GLY A N 1
ATOM 618 C CA . GLY A 1 87 ? -7.643 9.412 3.152 1.00 76.06 87 GLY A CA 1
ATOM 619 C C . GLY A 1 87 ? -8.881 8.619 3.563 1.00 76.06 87 GLY A C 1
ATOM 620 O O . GLY A 1 87 ? -8.890 7.919 4.577 1.00 76.06 87 GLY A O 1
ATOM 621 N N . GLU A 1 88 ? -9.936 8.779 2.784 1.00 79.12 88 GLU A N 1
ATOM 622 C CA . GLU A 1 88 ? -11.236 8.115 2.894 1.00 79.12 88 GLU A CA 1
ATOM 623 C C . GLU A 1 88 ? -11.247 6.927 1.918 1.00 79.12 88 GLU A C 1
ATOM 625 O O . GLU A 1 88 ? -11.666 7.104 0.784 1.00 79.12 88 GLU A O 1
ATOM 630 N N . PRO A 1 89 ? -10.690 5.751 2.275 1.00 77.50 89 PRO A N 1
ATOM 631 C CA . PRO A 1 89 ? -10.725 4.609 1.370 1.00 77.50 89 PRO A CA 1
ATOM 632 C C . PRO A 1 89 ? -12.134 4.024 1.273 1.00 77.50 89 PRO A C 1
ATOM 634 O O . PRO A 1 89 ? -12.845 4.031 2.281 1.00 77.50 89 PRO A O 1
ATOM 637 N N . ASP A 1 90 ? -12.495 3.452 0.127 1.00 78.88 90 ASP A N 1
ATOM 638 C CA . ASP A 1 90 ? -13.837 2.901 -0.084 1.00 78.88 90 ASP A CA 1
ATOM 639 C C . ASP A 1 90 ? -14.047 1.652 0.800 1.00 78.88 90 ASP A C 1
ATOM 641 O O . ASP A 1 90 ? -14.753 1.732 1.812 1.00 78.88 90 ASP A O 1
ATOM 645 N N . ASP A 1 91 ? -13.347 0.538 0.531 1.00 79.50 91 ASP A N 1
ATOM 646 C CA . ASP A 1 91 ? -13.528 -0.730 1.266 1.00 79.50 91 ASP A CA 1
ATOM 647 C C . ASP A 1 91 ? -12.216 -1.276 1.881 1.00 79.50 91 ASP A C 1
ATOM 649 O O . ASP A 1 91 ? -11.689 -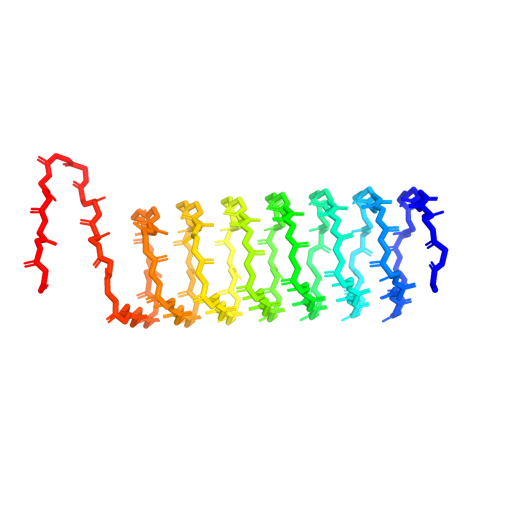2.332 1.497 1.00 79.50 91 ASP A O 1
ATOM 653 N N . PRO A 1 92 ? -11.646 -0.623 2.914 1.00 79.19 92 PRO A N 1
ATOM 654 C CA . PRO A 1 92 ? -10.397 -1.083 3.494 1.00 79.19 92 PRO A CA 1
ATOM 655 C C . PRO A 1 92 ? -10.570 -2.379 4.298 1.00 79.19 92 PRO A C 1
ATOM 657 O O . PRO A 1 92 ? -11.347 -2.461 5.252 1.00 79.19 92 PRO A O 1
ATOM 660 N N . GLY A 1 93 ? -9.739 -3.387 4.024 1.00 84.12 93 GLY A N 1
ATOM 661 C CA . GLY A 1 93 ? -9.791 -4.674 4.721 1.00 84.12 93 GLY A CA 1
ATOM 662 C C . GLY A 1 93 ? -9.392 -4.589 6.202 1.00 84.12 93 GLY A C 1
ATOM 663 O O . GLY A 1 93 ? -10.180 -4.906 7.099 1.00 84.12 93 GLY A O 1
ATOM 664 N N . GLN A 1 94 ? -8.146 -4.203 6.495 1.00 84.31 94 GLN A N 1
ATOM 665 C CA . GLN A 1 94 ? -7.663 -3.973 7.866 1.00 84.31 94 GLN A CA 1
ATOM 666 C C . GLN A 1 94 ? -6.803 -2.717 7.947 1.00 84.31 94 GLN A C 1
ATOM 668 O O . GLN A 1 94 ? -5.791 -2.625 7.260 1.00 84.31 94 GLN A O 1
ATOM 673 N N . VAL A 1 95 ? -7.135 -1.799 8.852 1.00 81.81 95 VAL A N 1
ATOM 674 C CA . VAL A 1 95 ? -6.395 -0.556 9.086 1.00 81.81 95 VAL A CA 1
ATOM 675 C C . VAL A 1 95 ? -5.910 -0.508 10.530 1.00 81.81 95 VAL A C 1
ATOM 677 O O . VAL A 1 95 ? -6.699 -0.539 11.473 1.00 81.81 95 VAL A O 1
ATOM 680 N N . LEU A 1 96 ? -4.597 -0.401 10.721 1.00 85.06 96 LEU A N 1
ATOM 681 C CA . LEU A 1 96 ? -3.974 -0.163 12.019 1.00 85.06 96 LEU A CA 1
ATOM 682 C C . LEU A 1 96 ? -3.157 1.125 11.955 1.00 85.06 96 LEU A C 1
ATOM 684 O O . LEU A 1 96 ? -2.174 1.212 11.220 1.00 85.06 96 LEU A O 1
ATOM 688 N N . MET A 1 97 ? -3.535 2.116 12.759 1.00 76.50 97 MET A N 1
ATOM 689 C CA . MET A 1 97 ? -2.851 3.405 12.780 1.00 76.50 97 MET A CA 1
ATOM 690 C C . MET A 1 97 ? -2.387 3.828 14.160 1.00 76.50 97 MET A C 1
ATOM 692 O O . MET A 1 97 ? -3.123 3.783 15.144 1.00 76.50 97 MET A O 1
ATOM 696 N N . GLY A 1 98 ? -1.141 4.290 14.219 1.00 70.69 98 GLY A N 1
ATOM 697 C CA . GLY A 1 98 ? -0.530 4.777 15.442 1.00 70.69 98 GLY A CA 1
ATOM 698 C C . GLY A 1 98 ? -1.154 6.080 15.937 1.00 70.69 98 GLY A C 1
ATOM 699 O O . GLY A 1 98 ? -1.399 6.184 17.138 1.00 70.69 98 GLY A O 1
ATOM 700 N N . SER A 1 99 ? -1.419 7.078 15.077 1.00 66.00 99 SER A N 1
ATOM 701 C CA . SER A 1 99 ? -1.913 8.407 15.505 1.00 66.00 99 SER A CA 1
ATOM 702 C C . SER A 1 99 ? -2.320 9.350 14.347 1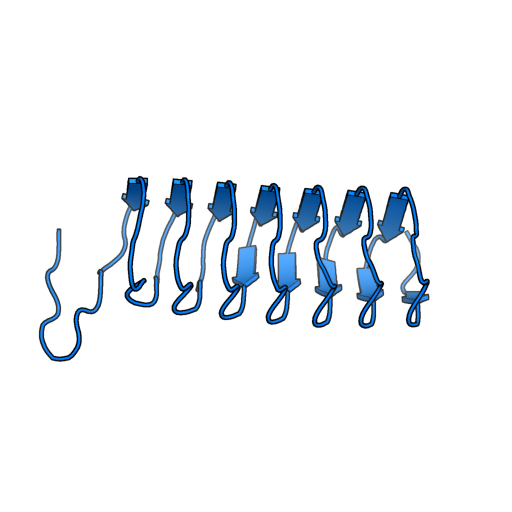.00 66.00 99 SER A C 1
ATOM 704 O O . SER A 1 99 ? -1.698 9.298 13.289 1.00 66.00 99 SER A O 1
ATOM 706 N N . TRP A 1 100 ? -3.191 10.323 14.677 1.00 60.31 100 TRP A N 1
ATOM 707 C CA . TRP A 1 100 ? -3.538 11.618 14.031 1.00 60.31 100 TRP A CA 1
ATOM 708 C C . TRP A 1 100 ? -4.802 11.708 13.161 1.00 60.31 100 TRP A C 1
ATOM 710 O O . TRP A 1 100 ? -5.643 12.532 13.522 1.00 60.31 100 TRP A O 1
ATOM 720 N N . PHE A 1 101 ? -4.975 10.940 12.077 1.00 65.44 101 PHE A N 1
ATOM 721 C CA . PHE A 1 101 ? -6.184 11.076 11.246 1.00 65.44 101 PHE A CA 1
ATOM 722 C C . PHE A 1 101 ? -6.439 9.876 10.319 1.00 65.44 101 PHE A C 1
ATOM 724 O O . PHE A 1 101 ? -5.518 9.386 9.671 1.00 65.44 101 PHE A O 1
ATOM 731 N N . LEU A 1 102 ? -7.701 9.459 10.238 1.00 71.94 102 LEU A N 1
ATOM 732 C CA . LEU A 1 102 ? -8.249 8.525 9.258 1.00 71.94 102 LEU A CA 1
ATOM 733 C C . LEU A 1 102 ? -9.512 9.178 8.685 1.00 71.94 102 LEU A C 1
ATOM 735 O O . LEU A 1 102 ? -10.374 9.566 9.480 1.00 71.94 102 LEU A O 1
ATOM 739 N N . GLY A 1 103 ? -9.597 9.317 7.361 1.00 70.25 103 GLY A N 1
ATOM 740 C CA . GLY A 1 103 ? -10.856 9.634 6.685 1.00 70.25 103 GLY A CA 1
ATOM 741 C C . GLY A 1 103 ? -11.907 8.553 6.946 1.00 70.25 103 GLY A C 1
ATOM 742 O O . GLY A 1 103 ? -11.537 7.415 7.218 1.00 70.25 103 GLY A O 1
ATOM 743 N N . GLU A 1 104 ? -13.197 8.893 6.947 1.00 74.00 104 GLU A N 1
ATOM 744 C CA . GLU A 1 104 ? -14.262 7.901 7.167 1.00 74.00 104 GLU A CA 1
ATOM 745 C C . GLU A 1 104 ? -14.373 7.005 5.920 1.00 74.00 104 GLU A C 1
ATOM 747 O O . GLU A 1 104 ? -14.728 7.519 4.865 1.00 74.00 104 GLU A O 1
ATOM 752 N N . PRO A 1 105 ? -14.069 5.701 6.021 1.00 72.56 105 PRO A N 1
ATOM 753 C CA . PRO A 1 105 ? -14.247 4.786 4.902 1.00 72.56 105 PRO A CA 1
ATOM 754 C C . PRO A 1 105 ? -15.714 4.402 4.695 1.00 72.56 105 PRO A C 1
ATOM 756 O O . PRO A 1 105 ? -16.488 4.389 5.663 1.00 72.56 105 PRO A O 1
ATOM 759 N N . ASP A 1 106 ? -16.068 4.019 3.469 1.00 77.00 106 ASP A N 1
ATOM 760 C CA . ASP A 1 106 ? -17.434 3.629 3.104 1.00 77.00 106 ASP A CA 1
ATOM 761 C C . ASP A 1 106 ? -17.827 2.258 3.702 1.00 77.00 106 ASP A C 1
ATOM 763 O O . ASP A 1 106 ? -18.864 2.165 4.376 1.00 77.00 106 ASP A O 1
ATOM 767 N N . ASP A 1 107 ? -16.995 1.214 3.555 1.00 76.00 107 ASP A N 1
ATOM 768 C CA . ASP A 1 107 ? -17.188 -0.110 4.183 1.00 76.00 107 ASP A CA 1
ATOM 769 C C . ASP A 1 107 ? -15.898 -0.654 4.843 1.00 76.00 107 ASP A C 1
ATOM 771 O O . ASP A 1 107 ? -15.199 -1.536 4.329 1.00 76.00 107 ASP A O 1
ATOM 775 N N . PRO A 1 108 ? -15.543 -0.166 6.047 1.00 71.12 108 PRO A N 1
ATOM 776 C CA . PRO A 1 108 ? -14.365 -0.656 6.742 1.00 71.12 108 PRO A CA 1
ATOM 777 C C . PRO A 1 108 ? -14.528 -2.088 7.245 1.00 71.12 108 PRO A C 1
ATOM 779 O O . PRO A 1 108 ? -15.387 -2.388 8.078 1.00 71.12 108 PRO A O 1
ATOM 782 N N . GLY A 1 109 ? -13.568 -2.945 6.902 1.00 79.62 109 GLY A N 1
ATOM 783 C CA . GLY A 1 109 ? -13.420 -4.263 7.503 1.00 79.62 109 GLY A CA 1
ATOM 784 C C . GLY A 1 109 ? -13.091 -4.186 9.001 1.00 79.62 109 GLY A C 1
ATOM 785 O O . GLY A 1 109 ? -13.936 -4.477 9.850 1.00 79.62 109 GLY A O 1
ATOM 786 N N . GLN A 1 110 ? -11.846 -3.860 9.367 1.00 79.44 110 GLN A N 1
ATOM 787 C CA . GLN A 1 110 ? -11.413 -3.689 10.768 1.00 79.44 110 GLN A CA 1
ATOM 788 C C . GLN A 1 110 ? -10.475 -2.489 10.924 1.00 79.44 110 GLN A C 1
ATOM 790 O O . GLN A 1 110 ? -9.404 -2.472 10.327 1.00 79.44 110 GLN A O 1
ATOM 795 N N . VAL A 1 111 ? -10.818 -1.539 11.798 1.00 75.06 111 VAL A N 1
ATOM 796 C CA . VAL A 1 111 ? -10.013 -0.334 12.062 1.00 75.06 111 VAL A CA 1
ATOM 797 C C . VAL A 1 111 ? -9.588 -0.284 13.531 1.00 75.06 111 VAL A C 1
ATOM 799 O O . VAL A 1 111 ? -10.424 -0.353 14.431 1.00 75.06 111 VAL A O 1
ATOM 802 N N . LEU A 1 112 ? -8.287 -0.134 13.791 1.00 78.88 112 LEU A N 1
ATOM 803 C CA . LEU A 1 112 ? -7.725 0.055 15.129 1.00 78.88 112 LEU A CA 1
ATOM 804 C C . LEU A 1 112 ? -6.819 1.293 15.162 1.00 78.88 112 LEU A C 1
ATOM 806 O O . LEU A 1 112 ? -5.831 1.376 14.433 1.00 78.88 112 LEU A O 1
ATOM 810 N N . MET A 1 113 ? -7.124 2.238 16.056 1.00 73.25 113 MET A N 1
ATOM 811 C CA . MET A 1 113 ? -6.349 3.467 16.244 1.00 73.25 113 MET A CA 1
ATOM 812 C C . MET A 1 113 ? -5.702 3.518 17.629 1.00 73.25 113 MET A C 1
ATOM 814 O O . MET A 1 113 ? -6.355 3.301 18.647 1.00 73.25 113 MET A O 1
ATOM 818 N N . GLY A 1 114 ? -4.402 3.812 17.670 1.00 67.44 114 GLY A N 1
ATOM 819 C CA . GLY A 1 114 ? -3.617 3.873 18.902 1.00 67.44 114 GLY A CA 1
ATOM 820 C C . GLY A 1 114 ? -3.820 5.152 19.720 1.00 67.44 114 GLY A C 1
ATOM 821 O O . GLY A 1 114 ? -3.628 5.115 20.935 1.00 67.44 114 GLY A O 1
ATOM 822 N N . SER A 1 115 ? -4.163 6.288 19.087 1.00 59.59 115 SER A N 1
ATOM 823 C CA . SER A 1 115 ? -4.291 7.612 19.744 1.00 59.59 115 SER A CA 1
ATOM 824 C C . SER A 1 115 ? -5.011 8.696 18.895 1.00 59.59 115 SER A C 1
ATOM 826 O O . SER A 1 115 ? -4.693 9.876 19.035 1.00 59.59 115 SER A O 1
ATOM 828 N N . GLY A 1 116 ? -5.907 8.345 17.962 1.00 55.56 116 GLY A N 1
ATOM 829 C CA . GLY A 1 116 ? -6.496 9.286 16.982 1.00 55.56 116 GLY A CA 1
ATOM 830 C C . GLY A 1 116 ? -8.025 9.399 17.047 1.00 55.56 116 GLY A C 1
ATOM 831 O O . GLY A 1 116 ? -8.683 8.497 17.555 1.00 55.56 116 GLY A O 1
ATOM 832 N N . SER A 1 117 ? -8.571 10.509 16.535 1.00 50.59 117 SER A N 1
ATOM 833 C CA . SER A 1 117 ? -10.018 10.732 16.377 1.00 50.59 117 SER A CA 1
ATOM 834 C C . SER A 1 117 ? -10.490 10.179 15.035 1.00 50.59 117 SER A C 1
ATOM 836 O O . SER A 1 117 ? -9.836 10.433 14.024 1.00 50.59 117 SER A O 1
ATOM 838 N N . LEU A 1 118 ? -11.635 9.493 15.016 1.00 55.28 118 LEU A N 1
ATOM 839 C CA . LEU A 1 118 ? -12.396 9.252 13.787 1.00 55.28 118 LEU A CA 1
ATOM 840 C C . LEU A 1 118 ? -13.253 10.500 13.525 1.00 55.28 118 LEU A C 1
ATOM 842 O O . LEU A 1 118 ? -13.821 11.046 14.476 1.00 55.28 118 LEU A O 1
ATOM 846 N N . THR A 1 119 ? -13.307 10.990 12.287 1.00 49.88 119 THR A N 1
ATOM 847 C CA . THR A 1 119 ? -14.199 12.105 11.934 1.00 49.88 119 THR A CA 1
ATOM 848 C C . THR A 1 119 ? -15.314 11.557 11.065 1.00 49.88 119 THR A C 1
ATOM 850 O O . THR A 1 119 ? -15.171 11.492 9.852 1.00 49.88 119 THR A O 1
ATOM 853 N N . ARG A 1 120 ? -16.436 11.206 11.694 1.00 47.88 120 ARG A N 1
ATOM 854 C CA . ARG A 1 120 ? -17.680 11.001 10.962 1.00 47.88 120 ARG A CA 1
ATOM 855 C C . ARG A 1 120 ? -18.167 12.368 10.527 1.00 47.88 120 ARG A C 1
ATOM 857 O O . ARG A 1 120 ? -18.124 13.299 11.329 1.00 47.88 120 ARG A O 1
ATOM 864 N N . ASP A 1 121 ? -18.630 12.481 9.293 1.00 42.56 121 ASP A N 1
ATOM 865 C CA . ASP A 1 121 ? -19.154 13.701 8.685 1.00 42.56 121 ASP A CA 1
ATOM 866 C C . ASP A 1 121 ? -20.082 14.480 9.660 1.00 42.56 121 ASP A C 1
ATOM 868 O O . ASP A 1 121 ? -21.269 14.183 9.815 1.00 42.56 121 ASP A O 1
ATOM 872 N N . GLY A 1 122 ? -19.504 15.431 10.412 1.00 45.25 122 GLY A N 1
ATOM 873 C CA . GLY A 1 122 ? -20.179 16.274 11.408 1.00 45.25 122 GLY A CA 1
ATOM 874 C C . GLY A 1 122 ? -19.952 16.016 12.912 1.00 45.25 122 GLY A C 1
ATOM 875 O O . GLY A 1 122 ? -20.233 16.938 13.676 1.00 45.25 122 GLY A O 1
ATOM 876 N N . ASP A 1 123 ? -19.417 14.878 13.370 1.00 43.56 123 ASP A N 1
ATOM 877 C CA . ASP A 1 123 ? -19.242 14.589 14.808 1.00 43.56 123 ASP A CA 1
ATOM 878 C C . ASP A 1 123 ? -17.860 13.982 15.118 1.00 43.56 123 ASP A C 1
ATOM 880 O O . ASP A 1 123 ? -17.492 12.903 14.656 1.00 43.56 123 ASP A O 1
ATOM 884 N N . VAL A 1 124 ? -17.084 14.696 15.940 1.00 45.12 124 VAL A N 1
ATOM 885 C CA . VAL A 1 124 ? -15.773 14.255 16.436 1.00 45.12 124 VAL A CA 1
ATOM 886 C C . VAL A 1 124 ? -16.000 13.361 17.660 1.00 45.12 124 VAL A C 1
ATOM 888 O O . VAL A 1 124 ? -16.182 13.866 18.770 1.00 45.12 124 VAL A O 1
ATOM 891 N N . GLU A 1 125 ? -15.998 12.041 17.479 1.00 45.47 125 GLU A N 1
ATOM 892 C CA . GLU A 1 125 ? -16.012 11.086 18.594 1.00 45.47 125 GLU A CA 1
ATOM 893 C C . GLU A 1 125 ? -14.565 10.832 19.051 1.00 45.47 125 GLU A C 1
ATOM 895 O O . GLU A 1 125 ? -13.759 10.199 18.367 1.00 45.47 125 GLU A O 1
ATOM 900 N N . LEU A 1 126 ? -14.222 11.375 20.223 1.00 44.00 126 LEU A N 1
ATOM 901 C CA . LEU A 1 126 ? -12.948 11.112 20.890 1.00 44.00 126 LEU A CA 1
ATOM 902 C C . LEU A 1 126 ? -13.067 9.808 21.695 1.00 44.00 126 LEU A C 1
ATOM 904 O O . LEU A 1 126 ? -13.862 9.749 22.636 1.00 44.00 126 LEU A O 1
ATOM 908 N N . PHE A 1 127 ? -12.269 8.797 21.342 1.00 47.56 127 PHE A N 1
ATOM 909 C CA . PHE A 1 127 ? -12.103 7.562 22.122 1.00 47.56 127 PHE A CA 1
ATOM 910 C C . PHE A 1 127 ? -11.089 7.723 23.263 1.00 47.56 127 PHE A C 1
ATOM 912 O O . PHE A 1 127 ? -10.072 8.433 23.074 1.00 47.56 127 PHE A O 1
#

Organism: Champsocephalus gunnari (NCBI:txid52237)

Secondary structure (DSSP, 8-state):
--EEEE---S--S-EEEEEEEE---BS-SEEEEEEEEE---BS-SEEEEEEEEE---SS-SEEEESSEEE---SS-SEEEESSEEE---SS-SEEEE-SEEE---SS-SEEEESS--EEETTEEE--

Radius of gyration: 14.19 Å; chains: 1; bounding box: 41×23×39 Å